Protein AF-A0A392N7E0-F1 (afdb_monomer_lite)

Structure (mmCIF, N/CA/C/O backbone):
data_AF-A0A392N7E0-F1
#
_entry.id   AF-A0A392N7E0-F1
#
loop_
_atom_site.group_PDB
_atom_site.id
_atom_site.type_symbol
_atom_site.label_atom_id
_atom_site.label_alt_id
_atom_site.label_comp_id
_atom_site.label_asym_id
_atom_site.label_entity_id
_atom_site.label_seq_id
_atom_site.pdbx_PDB_ins_code
_atom_site.Cartn_x
_atom_site.Cartn_y
_atom_site.Cartn_z
_atom_site.occupancy
_atom_site.B_iso_or_equiv
_atom_site.auth_seq_id
_atom_site.auth_comp_id
_atom_site.auth_asym_id
_atom_site.auth_atom_id
_atom_site.pdbx_PDB_model_num
ATOM 1 N N . MET A 1 1 ? 15.560 6.274 -33.842 1.00 50.53 1 MET A N 1
ATOM 2 C CA . MET A 1 1 ? 15.704 7.175 -32.676 1.00 50.53 1 MET A CA 1
ATOM 3 C C . MET A 1 1 ? 14.467 6.972 -31.803 1.00 50.53 1 MET A C 1
ATOM 5 O O . MET A 1 1 ? 13.380 7.254 -32.275 1.00 50.53 1 MET A O 1
ATOM 9 N N . GLU A 1 2 ? 14.575 6.386 -30.605 1.00 65.75 2 GLU A N 1
ATOM 10 C CA . GLU A 1 2 ? 13.400 6.025 -29.775 1.00 65.75 2 GLU A CA 1
ATOM 11 C C . GLU A 1 2 ? 13.003 7.118 -28.764 1.00 65.75 2 GLU A C 1
ATOM 13 O O . GLU A 1 2 ? 12.781 6.818 -27.597 1.00 65.75 2 GLU A O 1
ATOM 18 N N . ALA A 1 3 ? 12.956 8.385 -29.196 1.00 78.56 3 ALA A N 1
ATOM 19 C CA . ALA A 1 3 ? 12.347 9.522 -28.479 1.00 78.56 3 ALA A CA 1
ATOM 20 C C . ALA A 1 3 ? 12.481 9.522 -26.929 1.00 78.56 3 ALA A C 1
ATOM 22 O O . ALA A 1 3 ? 11.498 9.721 -26.222 1.00 78.56 3 ALA A O 1
ATOM 23 N N . GLY A 1 4 ? 13.674 9.242 -26.383 1.00 79.94 4 GLY A N 1
ATOM 24 C CA . GLY A 1 4 ? 13.937 9.241 -24.932 1.00 79.94 4 GLY A CA 1
ATOM 25 C C . GLY A 1 4 ? 13.417 8.035 -24.128 1.00 79.94 4 GLY A C 1
ATOM 26 O O . GLY A 1 4 ? 13.642 7.977 -22.925 1.00 79.94 4 GLY A O 1
ATOM 27 N N . ARG A 1 5 ? 12.778 7.043 -24.762 1.00 82.44 5 ARG A N 1
ATOM 28 C CA . ARG A 1 5 ? 12.164 5.872 -24.094 1.00 82.44 5 ARG A CA 1
ATOM 29 C C . ARG A 1 5 ? 13.159 4.788 -23.686 1.00 82.44 5 ARG A C 1
ATOM 31 O O . ARG A 1 5 ? 12.817 3.895 -22.917 1.00 82.44 5 ARG A O 1
ATOM 38 N N . ARG A 1 6 ? 14.383 4.844 -24.213 1.00 88.62 6 ARG A N 1
ATOM 39 C CA . ARG A 1 6 ? 15.478 3.951 -23.829 1.00 88.62 6 ARG A CA 1
ATOM 40 C C . ARG A 1 6 ? 16.839 4.587 -24.066 1.00 88.62 6 ARG A C 1
ATOM 42 O O . ARG A 1 6 ? 16.998 5.425 -24.955 1.00 88.62 6 ARG A O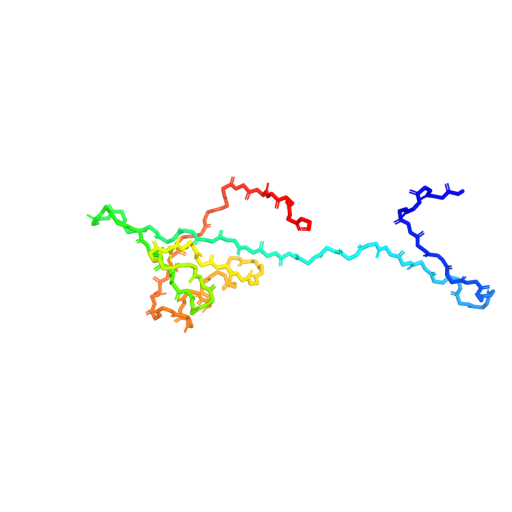 1
ATOM 49 N N . LYS A 1 7 ? 17.839 4.096 -23.341 1.00 89.56 7 LYS A N 1
ATOM 50 C CA . LYS A 1 7 ? 19.262 4.292 -23.640 1.00 89.56 7 LYS A CA 1
ATOM 51 C C . LYS A 1 7 ? 19.846 2.988 -24.186 1.00 89.56 7 LYS A C 1
ATOM 53 O O . LYS A 1 7 ? 19.424 1.902 -23.790 1.00 89.56 7 LYS A O 1
ATOM 58 N N . GLN A 1 8 ? 20.806 3.085 -25.100 1.00 90.25 8 GLN A N 1
ATOM 59 C CA . GLN A 1 8 ? 21.548 1.935 -25.620 1.00 90.25 8 GLN A CA 1
ATOM 60 C C . GLN A 1 8 ? 23.037 2.130 -25.352 1.00 90.25 8 GLN A C 1
ATOM 62 O O . GLN A 1 8 ? 23.562 3.225 -25.546 1.00 90.25 8 GLN A O 1
ATOM 67 N N . CYS A 1 9 ? 23.704 1.076 -24.883 1.00 92.00 9 CYS A N 1
ATOM 68 C CA . CYS A 1 9 ? 25.148 1.084 -24.691 1.00 92.00 9 CYS A CA 1
ATOM 69 C C . CYS A 1 9 ? 25.850 1.271 -26.044 1.00 92.00 9 CYS A C 1
ATOM 71 O O . CYS A 1 9 ? 25.557 0.542 -26.991 1.00 92.00 9 CYS A O 1
ATOM 73 N N . SER A 1 10 ? 26.774 2.230 -26.116 1.00 91.56 10 SER A N 1
ATOM 74 C CA . SER A 1 10 ? 27.548 2.554 -27.321 1.00 91.56 10 SER A CA 1
ATOM 75 C C . SER A 1 10 ? 28.668 1.557 -27.625 1.00 91.56 10 SER A C 1
ATOM 77 O O . SER A 1 10 ? 29.251 1.613 -28.702 1.00 91.56 10 SER A O 1
ATOM 79 N N . ASN A 1 11 ? 28.986 0.645 -26.701 1.00 94.81 11 ASN A N 1
ATOM 80 C CA . ASN A 1 11 ? 29.966 -0.404 -26.948 1.00 94.81 11 ASN A CA 1
ATOM 81 C C . ASN A 1 11 ? 29.371 -1.474 -27.883 1.00 94.81 11 ASN A C 1
ATOM 83 O O . ASN A 1 11 ? 28.392 -2.142 -27.530 1.00 94.81 11 ASN A O 1
ATOM 87 N N . GLU A 1 12 ? 30.005 -1.653 -29.044 1.00 89.38 12 GLU A N 1
ATOM 88 C CA . GLU A 1 12 ? 29.616 -2.598 -30.097 1.00 89.38 12 GLU A CA 1
ATOM 89 C C . GLU A 1 12 ? 29.536 -4.059 -29.629 1.00 89.38 12 GLU A C 1
ATOM 91 O O . GLU A 1 12 ? 28.716 -4.813 -30.155 1.00 89.38 12 GLU A O 1
ATOM 96 N N . SER A 1 13 ? 30.319 -4.463 -28.621 1.00 94.50 13 SER A N 1
ATOM 97 C CA . SER A 1 13 ? 30.251 -5.821 -28.064 1.00 94.50 13 SER A CA 1
ATOM 98 C C . SER A 1 13 ? 29.154 -5.999 -27.007 1.00 94.50 13 SER A C 1
ATOM 100 O O . SER A 1 13 ? 28.719 -7.121 -26.766 1.00 94.50 13 SER A O 1
ATOM 102 N N . CYS A 1 14 ? 28.672 -4.914 -26.387 1.00 92.88 14 CYS A N 1
ATOM 103 C CA . CYS A 1 14 ? 27.672 -4.963 -25.316 1.00 92.88 14 CYS A CA 1
ATOM 104 C C . CYS A 1 14 ? 26.243 -4.783 -25.843 1.00 92.88 14 CYS A C 1
ATOM 106 O O . CYS A 1 14 ? 25.362 -5.582 -25.534 1.00 92.88 14 CYS A O 1
ATOM 108 N N . LYS A 1 15 ? 25.983 -3.706 -26.605 1.00 89.56 15 LYS A N 1
ATOM 109 C CA . LYS A 1 15 ? 24.675 -3.355 -27.208 1.00 89.56 15 LYS A CA 1
ATOM 110 C C . LYS A 1 15 ? 23.449 -3.386 -26.270 1.00 89.56 15 LYS A C 1
ATOM 112 O O . LYS A 1 15 ? 22.314 -3.303 -26.751 1.00 89.56 15 LYS A O 1
ATOM 117 N N . LYS A 1 16 ? 23.646 -3.442 -24.944 1.00 92.88 16 LYS A N 1
ATOM 118 C CA . LYS A 1 16 ? 22.579 -3.523 -23.934 1.00 92.88 16 LYS A CA 1
ATOM 119 C C . LYS A 1 16 ? 21.625 -2.332 -24.028 1.00 92.88 16 LYS A C 1
ATOM 121 O O . LYS A 1 16 ? 22.049 -1.191 -24.220 1.00 92.88 16 LYS A O 1
ATOM 126 N N . ARG A 1 17 ? 20.333 -2.605 -23.850 1.00 92.31 17 ARG A N 1
ATOM 127 C CA . ARG A 1 17 ? 19.258 -1.606 -23.799 1.00 92.31 17 ARG A CA 1
ATOM 128 C C . ARG A 1 17 ? 18.835 -1.382 -22.348 1.00 92.31 17 ARG A C 1
ATOM 130 O O . ARG A 1 17 ? 18.732 -2.340 -21.587 1.00 92.31 17 ARG A O 1
ATOM 137 N N . ILE A 1 18 ? 18.613 -0.125 -21.979 1.00 92.06 18 ILE A N 1
ATOM 138 C CA . ILE A 1 18 ? 18.200 0.305 -20.639 1.00 92.06 18 ILE A CA 1
ATOM 139 C C . ILE A 1 18 ? 16.914 1.117 -20.781 1.00 92.06 18 ILE A C 1
ATOM 141 O O . ILE A 1 18 ? 16.883 2.082 -21.547 1.00 92.06 18 ILE A O 1
ATOM 145 N N . TYR A 1 19 ? 15.881 0.733 -20.038 1.00 92.44 19 TYR A N 1
ATOM 146 C CA . TYR A 1 19 ? 14.586 1.415 -19.992 1.00 92.44 19 TYR A CA 1
ATOM 147 C C . TYR A 1 19 ? 14.441 2.202 -18.680 1.00 92.44 19 TYR A C 1
ATOM 149 O O . TYR A 1 19 ? 15.128 1.868 -17.709 1.00 92.44 19 TYR A O 1
ATOM 157 N N . PRO A 1 20 ? 13.588 3.244 -18.634 1.00 91.31 20 PRO A N 1
ATOM 158 C CA . PRO A 1 20 ? 13.223 3.906 -17.386 1.00 91.31 20 PRO A CA 1
ATOM 159 C C . PRO A 1 20 ? 12.730 2.893 -16.351 1.00 91.31 20 PRO A C 1
ATOM 161 O O . PRO A 1 20 ? 11.964 1.986 -16.680 1.00 91.31 20 PRO A O 1
ATOM 164 N N . ARG A 1 21 ? 13.198 3.040 -15.111 1.00 91.81 21 ARG A N 1
ATOM 165 C CA . ARG A 1 21 ? 12.753 2.225 -13.982 1.00 91.81 21 ARG A CA 1
ATOM 166 C C . ARG A 1 21 ? 11.407 2.756 -13.485 1.00 91.81 21 ARG A C 1
ATOM 168 O O . ARG A 1 21 ? 11.217 3.966 -13.424 1.00 91.81 21 ARG A O 1
ATOM 175 N N . VAL A 1 22 ? 10.512 1.839 -13.136 1.00 88.75 22 VAL A N 1
ATOM 176 C CA . VAL A 1 22 ? 9.276 2.112 -12.400 1.00 88.75 22 VAL A CA 1
ATOM 177 C C . VAL A 1 22 ? 9.324 1.221 -11.170 1.00 88.75 22 VAL A C 1
ATOM 179 O O . VAL A 1 22 ? 9.419 0.003 -11.315 1.00 88.75 22 VAL A O 1
ATOM 182 N N . ASP A 1 23 ? 9.310 1.832 -9.992 1.00 89.56 23 ASP A N 1
ATOM 183 C CA . ASP A 1 23 ? 9.315 1.118 -8.719 1.00 89.56 23 ASP A CA 1
ATOM 184 C C . ASP A 1 23 ? 7.864 1.034 -8.214 1.00 89.56 23 ASP A C 1
ATOM 186 O O . ASP A 1 23 ? 7.251 2.075 -7.964 1.00 89.56 23 ASP A O 1
ATOM 190 N N . PRO A 1 24 ? 7.261 -0.167 -8.144 1.00 87.69 24 PRO A N 1
ATOM 191 C CA . PRO A 1 24 ? 5.883 -0.315 -7.703 1.00 87.69 24 PRO A CA 1
ATOM 192 C C . PRO A 1 24 ? 5.782 -0.101 -6.189 1.00 87.69 24 PRO A C 1
ATOM 194 O O . PRO A 1 24 ? 6.551 -0.661 -5.413 1.00 87.69 24 PRO A O 1
ATOM 197 N N . VAL A 1 25 ? 4.797 0.696 -5.785 1.00 89.25 25 VAL A N 1
ATOM 198 C CA . VAL A 1 25 ? 4.478 1.006 -4.387 1.00 89.25 25 VAL A CA 1
ATOM 199 C C . VAL A 1 25 ? 2.971 0.867 -4.223 1.00 89.25 25 VAL A C 1
ATOM 201 O O . VAL A 1 25 ? 2.210 1.239 -5.121 1.00 89.25 25 VAL A O 1
ATOM 204 N N . VAL A 1 26 ? 2.536 0.332 -3.089 1.00 90.38 26 VAL A N 1
ATOM 205 C CA . VAL A 1 26 ? 1.124 0.303 -2.698 1.00 90.38 26 VAL A CA 1
ATOM 206 C C . VAL A 1 26 ? 0.866 1.350 -1.628 1.00 90.38 26 VAL A C 1
ATOM 208 O O . VAL A 1 26 ? 1.712 1.627 -0.782 1.00 90.38 26 VAL A O 1
ATOM 211 N N . ILE A 1 27 ? -0.327 1.929 -1.676 1.00 92.38 27 ILE A N 1
ATOM 212 C CA . ILE A 1 27 ? -0.908 2.716 -0.594 1.00 92.38 27 ILE A CA 1
ATOM 213 C C . ILE A 1 27 ? -2.186 1.999 -0.167 1.00 92.38 27 ILE A C 1
ATOM 215 O O . ILE A 1 27 ? -3.015 1.661 -1.013 1.00 92.38 27 ILE A O 1
ATOM 219 N N . MET A 1 28 ? -2.332 1.727 1.127 1.00 93.31 28 MET A N 1
ATOM 220 C CA . MET A 1 28 ? -3.412 0.893 1.656 1.00 93.31 28 MET A CA 1
ATOM 221 C C .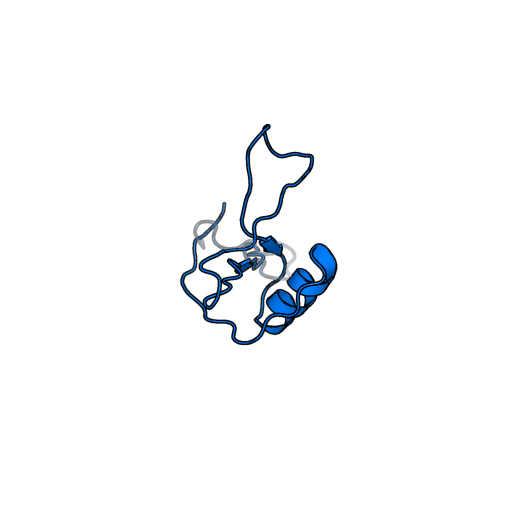 MET A 1 28 ? -4.187 1.596 2.767 1.00 93.31 28 MET A C 1
ATOM 223 O O . MET A 1 28 ? -3.614 2.149 3.706 1.00 93.31 28 MET A O 1
ATOM 227 N N . LEU A 1 29 ? -5.514 1.544 2.655 1.00 95.25 29 LEU A N 1
ATOM 228 C CA . LEU A 1 29 ? -6.448 1.985 3.684 1.00 95.25 29 LEU A CA 1
ATOM 229 C C . LEU A 1 29 ? -7.010 0.749 4.386 1.00 95.25 29 LEU A C 1
ATOM 231 O O . LEU A 1 29 ? -7.738 -0.029 3.775 1.00 95.25 29 LEU A O 1
ATOM 235 N N . VAL A 1 30 ? -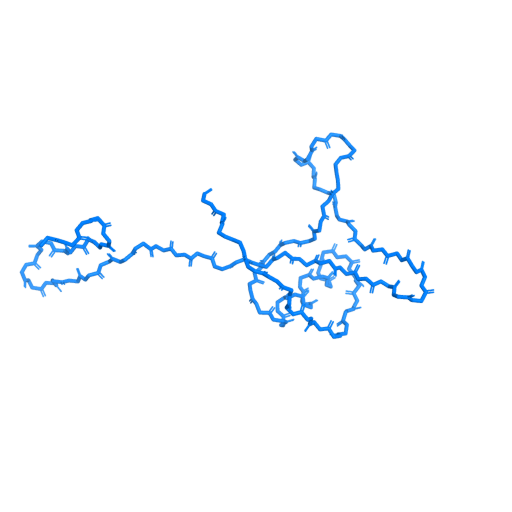6.674 0.575 5.662 1.00 95.06 30 VAL A N 1
ATOM 236 C CA . VAL A 1 30 ? -7.227 -0.509 6.482 1.00 95.06 30 VAL A CA 1
ATOM 237 C C . VAL A 1 30 ? -8.533 -0.029 7.099 1.00 95.06 30 VAL A C 1
ATOM 239 O O . VAL A 1 30 ? -8.547 1.001 7.777 1.00 95.06 30 VAL A O 1
ATOM 242 N N . ILE A 1 31 ? -9.615 -0.767 6.852 1.00 96.12 31 ILE A N 1
ATOM 243 C CA . ILE A 1 31 ? -10.975 -0.417 7.267 1.00 96.12 31 ILE A CA 1
ATOM 244 C C . ILE A 1 31 ? -11.482 -1.475 8.247 1.00 96.12 31 ILE A C 1
ATOM 246 O O . ILE A 1 31 ? -11.437 -2.670 7.968 1.00 96.12 31 ILE A O 1
ATOM 250 N N . ASP A 1 32 ? -11.988 -1.017 9.385 1.00 95.94 32 ASP A N 1
ATOM 251 C CA . ASP A 1 32 ? -12.735 -1.817 10.349 1.00 95.94 32 ASP A CA 1
ATOM 252 C C . ASP A 1 32 ? -14.222 -1.500 10.159 1.00 95.94 32 ASP A C 1
ATOM 254 O O . ASP A 1 32 ? -14.723 -0.467 10.613 1.00 95.94 32 ASP A O 1
ATOM 258 N N . HIS A 1 33 ? -14.906 -2.377 9.422 1.00 93.62 33 HIS A N 1
ATOM 259 C CA . HIS A 1 33 ? -16.308 -2.200 9.046 1.00 93.62 33 HIS A CA 1
ATOM 260 C C . HIS A 1 33 ? -17.270 -2.278 10.235 1.00 93.62 33 HIS A C 1
ATOM 262 O O . HIS A 1 33 ? -18.321 -1.646 10.199 1.00 93.62 33 HIS A O 1
ATOM 268 N N . GLU A 1 34 ? -16.933 -3.039 11.279 1.00 95.44 34 GLU A N 1
ATOM 269 C CA . GLU A 1 34 ? -17.807 -3.213 12.444 1.00 95.44 34 GLU A CA 1
ATOM 270 C C . GLU A 1 34 ? -17.856 -1.946 13.299 1.00 95.44 34 GLU A C 1
ATOM 272 O O . GLU A 1 34 ? -18.899 -1.605 13.855 1.00 95.44 34 GLU A O 1
ATOM 277 N N . ASN A 1 35 ? -16.729 -1.236 13.383 1.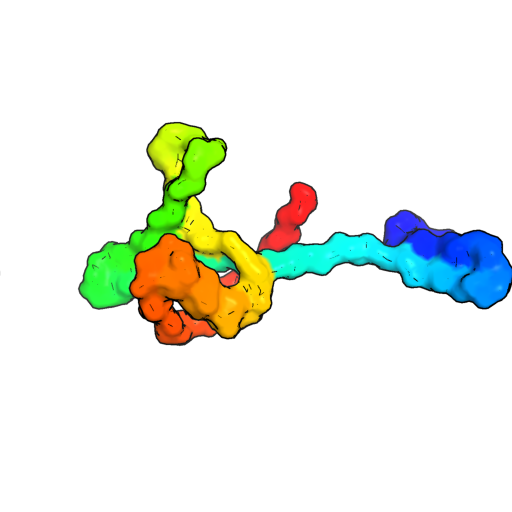00 96.88 35 ASN A N 1
ATOM 278 C CA . ASN A 1 35 ? -16.570 -0.056 14.230 1.00 96.88 35 ASN A CA 1
ATOM 279 C C . ASN A 1 35 ? -16.559 1.270 13.448 1.00 96.88 35 ASN A C 1
ATOM 281 O O . ASN A 1 35 ? -16.266 2.306 14.044 1.00 96.88 35 ASN A O 1
ATOM 285 N N . ASP A 1 36 ? -16.838 1.234 12.139 1.00 95.88 36 ASP A N 1
ATOM 286 C CA . ASP A 1 36 ? -16.849 2.387 11.222 1.00 95.88 36 ASP A CA 1
ATOM 287 C C . ASP A 1 36 ? -15.611 3.289 11.369 1.00 95.88 36 ASP A C 1
ATOM 289 O O . ASP A 1 36 ? -15.683 4.499 11.600 1.00 95.88 36 ASP A O 1
ATOM 293 N N . ARG A 1 37 ? -14.426 2.674 11.305 1.00 95.88 37 ARG A N 1
ATOM 294 C CA . ARG A 1 37 ? -13.152 3.380 11.488 1.00 95.88 37 ARG A CA 1
ATOM 295 C C . ARG A 1 37 ? -12.088 2.889 10.521 1.00 95.88 37 ARG A C 1
ATOM 297 O O . ARG A 1 37 ? -12.152 1.777 10.006 1.00 95.88 37 ARG A O 1
ATOM 304 N N . ALA A 1 38 ? -11.075 3.723 10.314 1.00 96.38 38 ALA A N 1
ATOM 305 C CA . ALA A 1 38 ? -9.934 3.394 9.476 1.00 96.38 38 ALA A CA 1
ATOM 306 C C . ALA A 1 38 ? -8.611 3.683 10.185 1.00 96.38 38 ALA A C 1
ATOM 308 O O . ALA A 1 38 ? -8.511 4.585 11.022 1.00 96.38 38 ALA A O 1
ATOM 309 N N . LEU A 1 39 ? -7.589 2.914 9.824 1.00 95.44 39 LEU A N 1
ATOM 310 C CA . LEU A 1 39 ? -6.234 3.091 10.322 1.00 95.44 39 LEU A CA 1
ATOM 311 C C . LEU A 1 39 ? -5.509 4.157 9.507 1.00 95.44 39 LEU A C 1
ATOM 313 O O . LEU A 1 39 ? -5.446 4.081 8.280 1.00 95.44 39 LEU A O 1
ATOM 317 N N . LEU A 1 40 ? -4.904 5.112 10.206 1.00 95.12 40 LEU A N 1
ATOM 318 C CA . LEU A 1 40 ? -4.012 6.101 9.618 1.00 95.12 40 LEU A CA 1
ATOM 319 C C . LEU A 1 40 ? -2.704 6.129 10.402 1.00 95.12 40 LEU A C 1
ATOM 321 O O . LEU A 1 40 ? -2.700 6.028 11.630 1.00 95.12 40 LEU A O 1
ATOM 325 N N . SER A 1 41 ? -1.595 6.322 9.698 1.00 90.88 41 SER A N 1
ATOM 326 C CA . SER A 1 41 ? -0.274 6.470 10.290 1.00 90.88 41 SER A CA 1
ATOM 327 C C . SER A 1 41 ? 0.191 7.922 10.266 1.00 90.88 41 SER A C 1
ATOM 329 O O . SER A 1 41 ? -0.250 8.759 9.467 1.00 90.88 41 SER A O 1
ATOM 331 N N . LYS A 1 42 ? 1.106 8.232 11.184 1.00 90.88 42 LYS A N 1
ATOM 332 C CA . LYS A 1 42 ? 1.772 9.528 11.272 1.00 90.88 42 LYS A CA 1
ATOM 333 C C . LYS A 1 42 ? 3.271 9.314 11.286 1.00 90.88 42 LYS A C 1
ATOM 335 O O . LYS A 1 42 ? 3.811 8.716 12.211 1.00 90.88 42 LYS A O 1
ATOM 340 N N . GLN A 1 43 ? 3.947 9.872 10.291 1.00 85.56 43 GLN A N 1
ATOM 341 C CA . GLN A 1 43 ? 5.402 9.870 10.233 1.00 85.56 43 GLN A CA 1
ATOM 342 C C . GLN A 1 43 ? 5.960 11.167 10.823 1.00 85.56 43 GLN A C 1
ATOM 344 O O . GLN A 1 43 ? 5.362 12.233 10.690 1.00 85.56 43 GLN A O 1
ATOM 349 N N . SER A 1 44 ? 7.133 11.098 11.454 1.00 85.75 44 SER A N 1
ATOM 350 C CA . SER A 1 44 ? 7.787 12.254 12.093 1.00 85.75 44 SER A CA 1
ATOM 351 C C . SER A 1 44 ? 8.061 13.414 11.130 1.00 85.75 44 SER A C 1
ATOM 353 O O . SER A 1 44 ? 8.047 14.570 11.539 1.00 85.75 44 SER A O 1
ATOM 355 N N . ARG A 1 45 ? 8.269 13.105 9.844 1.00 89.69 45 ARG A N 1
ATOM 356 C CA . ARG A 1 45 ? 8.490 14.081 8.765 1.00 89.69 45 ARG A CA 1
ATOM 357 C C . ARG A 1 45 ? 7.228 14.826 8.318 1.00 89.69 45 ARG A C 1
ATOM 359 O O . ARG A 1 45 ? 7.333 15.780 7.553 1.00 89.69 45 ARG A O 1
ATOM 366 N N . PHE A 1 46 ? 6.042 14.371 8.715 1.00 88.62 46 PHE A N 1
ATOM 367 C CA . PHE A 1 46 ? 4.784 14.979 8.290 1.00 88.62 46 PHE A CA 1
ATOM 368 C C . PHE A 1 46 ? 4.528 16.299 9.011 1.00 88.62 46 PHE A C 1
ATOM 370 O O . PHE A 1 46 ? 4.886 16.474 10.177 1.00 88.62 46 PHE A O 1
ATOM 377 N N . VAL A 1 47 ? 3.863 17.229 8.318 1.00 90.12 47 VAL A N 1
ATOM 378 C CA . VAL A 1 47 ? 3.417 18.480 8.939 1.00 90.12 47 VAL A CA 1
ATOM 379 C C . VAL A 1 47 ? 2.495 18.180 10.133 1.00 90.12 47 VAL A C 1
ATOM 381 O O . VAL A 1 47 ? 1.777 17.171 10.127 1.00 90.12 47 VAL A O 1
ATOM 384 N N . PRO A 1 48 ? 2.490 19.023 11.184 1.00 91.12 48 PRO A N 1
ATOM 385 C CA . PRO A 1 48 ? 1.648 18.789 12.350 1.00 91.12 48 PRO A CA 1
ATOM 386 C C . PRO A 1 48 ? 0.181 18.576 11.966 1.00 91.12 48 PRO A C 1
ATOM 388 O O . PRO A 1 48 ? -0.373 19.335 11.176 1.00 91.12 48 PRO A O 1
ATOM 391 N N . ARG A 1 49 ? -0.448 17.567 12.583 1.00 88.12 49 ARG A N 1
ATOM 392 C CA . ARG A 1 49 ? -1.840 17.136 12.338 1.00 88.12 49 ARG A CA 1
ATOM 393 C C . ARG A 1 49 ? -2.107 16.495 10.967 1.00 88.12 49 ARG A C 1
ATOM 395 O O . ARG A 1 49 ? -3.268 16.280 10.643 1.00 88.12 49 ARG A O 1
ATOM 402 N N . MET A 1 50 ? -1.076 16.126 10.207 1.00 93.62 50 MET A N 1
ATOM 403 C CA . MET A 1 50 ? -1.239 15.287 9.019 1.00 93.62 50 MET A CA 1
ATOM 404 C C . MET A 1 50 ? -1.130 13.799 9.366 1.00 93.62 50 MET A C 1
ATOM 406 O O . MET A 1 50 ? -0.211 13.378 10.072 1.00 93.62 50 MET A O 1
ATOM 410 N N . TRP A 1 51 ? -2.074 13.033 8.832 1.00 92.75 51 TRP A N 1
ATOM 411 C CA . TRP A 1 51 ? -2.161 11.580 8.907 1.00 92.75 51 TRP A CA 1
ATOM 412 C C . TRP A 1 51 ? -2.375 11.050 7.493 1.00 92.75 51 TRP A C 1
ATOM 414 O O . TRP A 1 51 ? -2.972 11.739 6.665 1.00 92.75 51 TRP A O 1
ATOM 424 N N . SER A 1 52 ? -1.871 9.858 7.210 1.00 92.88 52 SER A N 1
ATOM 425 C CA . SER A 1 52 ? -1.961 9.241 5.888 1.00 92.88 52 SER A CA 1
ATOM 426 C C . SER A 1 52 ? -2.270 7.758 6.016 1.00 92.88 52 SER A C 1
ATOM 428 O O . SER A 1 52 ? -2.034 7.153 7.059 1.00 92.88 52 SER A O 1
ATOM 430 N N . CYS A 1 53 ? -2.753 7.167 4.930 1.00 93.12 53 CYS A N 1
ATOM 431 C CA . CYS A 1 53 ? -2.689 5.728 4.724 1.00 93.12 53 CYS A CA 1
ATOM 432 C C . CYS A 1 53 ? -1.242 5.220 4.838 1.00 93.12 53 CYS A C 1
ATOM 434 O O . CYS A 1 53 ? -0.291 5.978 4.600 1.00 93.12 53 CYS A O 1
ATOM 436 N N . LEU A 1 54 ? -1.100 3.932 5.150 1.00 90.88 54 LEU A N 1
ATOM 437 C CA . LEU A 1 54 ? 0.180 3.230 5.091 1.00 90.88 54 LEU A CA 1
ATOM 438 C C . LEU A 1 54 ? 0.602 3.075 3.625 1.00 90.88 54 LEU A C 1
ATOM 440 O O . LEU A 1 54 ? -0.251 2.917 2.747 1.00 90.88 54 LEU A O 1
ATOM 444 N N . ALA A 1 55 ? 1.904 3.134 3.361 1.00 88.19 55 ALA A N 1
ATOM 445 C CA . ALA A 1 55 ? 2.447 2.946 2.024 1.00 88.19 55 ALA A CA 1
ATOM 446 C C . ALA A 1 55 ? 3.777 2.199 2.081 1.00 88.19 55 ALA A C 1
ATOM 448 O O . ALA A 1 55 ? 4.631 2.551 2.896 1.00 88.19 55 ALA A O 1
ATOM 449 N N . GLY A 1 56 ? 3.966 1.254 1.166 1.00 82.31 56 GLY A N 1
ATOM 450 C CA . GLY A 1 56 ? 5.203 0.493 1.045 1.00 82.31 56 GLY A CA 1
ATOM 451 C C . GLY A 1 56 ? 5.206 -0.456 -0.152 1.00 82.31 56 GLY A C 1
ATOM 452 O O . GLY A 1 56 ? 4.685 -0.119 -1.220 1.00 82.31 56 GLY A O 1
ATOM 453 N N . GLU A 1 57 ? 5.895 -1.582 -0.036 1.00 77.06 57 GLU A N 1
ATOM 454 C CA . GLU A 1 57 ? 6.235 -2.470 -1.145 1.00 77.06 57 GLU A CA 1
ATOM 455 C C . GLU A 1 57 ? 5.018 -3.214 -1.715 1.00 77.06 57 GLU A C 1
ATOM 457 O O . GLU A 1 57 ? 4.032 -3.492 -1.040 1.00 77.06 57 GLU A O 1
ATOM 462 N N . SER A 1 58 ? 5.067 -3.533 -3.010 1.00 73.25 58 SER A N 1
ATOM 463 C CA . SER A 1 58 ? 3.905 -4.041 -3.748 1.00 73.25 58 SER A CA 1
ATOM 464 C C . SER A 1 58 ? 3.588 -5.527 -3.532 1.00 73.25 58 SER A C 1
ATOM 466 O O . SER A 1 58 ? 4.507 -6.316 -3.326 1.00 73.25 58 SER A O 1
ATOM 468 N N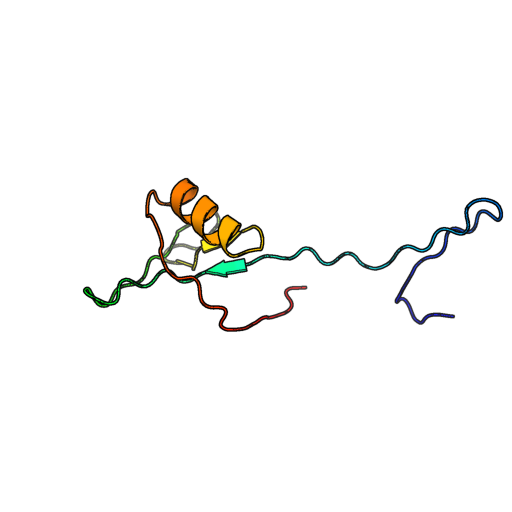 . LEU A 1 59 ? 2.315 -5.890 -3.769 1.00 78.75 59 LEU A N 1
ATOM 469 C CA . LEU A 1 59 ? 1.618 -7.190 -3.617 1.00 78.75 59 LEU A CA 1
ATOM 470 C C . LEU A 1 59 ? 0.776 -7.285 -2.342 1.00 78.75 59 LEU A C 1
ATOM 472 O O . LEU A 1 59 ? 1.074 -6.688 -1.314 1.00 78.75 59 LEU A O 1
ATOM 476 N N . GLU A 1 60 ? -0.290 -8.076 -2.407 1.00 83.50 60 GLU A N 1
ATOM 477 C CA . GLU A 1 60 ? -1.234 -8.294 -1.311 1.00 83.50 60 GLU A CA 1
ATOM 478 C C . GLU A 1 60 ? -0.558 -8.925 -0.090 1.00 83.50 60 GLU A C 1
ATOM 480 O O . GLU A 1 60 ? -0.975 -8.695 1.041 1.00 83.50 60 GLU A O 1
ATOM 485 N N . GLU A 1 61 ? 0.484 -9.728 -0.297 1.00 83.81 61 GLU A N 1
ATOM 486 C CA . GLU A 1 61 ? 1.303 -10.273 0.788 1.00 83.81 61 GLU A CA 1
ATOM 487 C C . GLU A 1 61 ? 2.115 -9.175 1.488 1.00 83.81 61 GLU A C 1
ATOM 489 O O . GLU A 1 61 ? 2.163 -9.136 2.718 1.00 83.81 61 GLU A O 1
ATOM 494 N N . ALA A 1 62 ? 2.675 -8.234 0.722 1.00 85.69 62 ALA A N 1
ATOM 495 C CA . ALA A 1 62 ? 3.415 -7.102 1.267 1.00 85.69 62 ALA A CA 1
ATOM 496 C C . ALA A 1 62 ? 2.499 -6.165 2.066 1.00 85.69 62 ALA A C 1
ATOM 498 O O . ALA A 1 62 ? 2.845 -5.816 3.188 1.00 85.69 62 ALA A O 1
ATOM 499 N N . VAL A 1 63 ? 1.284 -5.879 1.575 1.00 89.69 63 VAL A N 1
ATOM 500 C CA . VAL A 1 63 ? 0.271 -5.104 2.322 1.00 89.69 63 VAL A CA 1
ATOM 501 C C . VAL A 1 63 ? 0.031 -5.695 3.714 1.00 89.69 63 VAL A C 1
ATOM 503 O O . VAL A 1 63 ? 0.008 -4.964 4.707 1.00 89.69 63 VAL A O 1
ATOM 506 N N . ARG A 1 64 ? -0.134 -7.023 3.805 1.00 92.00 64 ARG A N 1
ATOM 507 C CA . ARG A 1 64 ? -0.369 -7.710 5.085 1.00 92.00 64 ARG A CA 1
ATOM 508 C C . ARG A 1 64 ? 0.854 -7.651 5.992 1.00 92.00 64 ARG A C 1
ATOM 510 O O . ARG A 1 64 ? 0.722 -7.286 7.158 1.00 92.00 64 ARG A O 1
ATOM 517 N N . ARG A 1 65 ? 2.028 -7.989 5.450 1.00 91.00 65 ARG A N 1
ATOM 518 C CA . ARG A 1 65 ? 3.299 -7.979 6.181 1.00 91.00 65 ARG A CA 1
ATOM 519 C C . ARG A 1 65 ? 3.605 -6.590 6.744 1.00 91.00 65 ARG A C 1
ATOM 521 O O . ARG A 1 65 ? 3.867 -6.463 7.933 1.00 91.00 65 ARG A O 1
ATOM 528 N N . GLU A 1 66 ? 3.526 -5.554 5.919 1.00 89.88 66 GLU A N 1
ATOM 529 C CA . GLU A 1 66 ? 3.867 -4.186 6.317 1.00 89.88 66 GLU A CA 1
ATOM 530 C C . GLU A 1 66 ? 2.874 -3.600 7.313 1.00 89.88 66 GLU A C 1
ATOM 532 O O . GLU A 1 66 ? 3.279 -2.960 8.280 1.00 89.88 66 GLU A O 1
ATOM 537 N N . THR A 1 67 ? 1.575 -3.858 7.131 1.00 92.12 67 THR A N 1
ATOM 538 C CA . THR A 1 67 ? 0.569 -3.415 8.106 1.00 92.12 67 THR A CA 1
ATOM 539 C C . THR A 1 67 ? 0.846 -4.025 9.480 1.00 92.12 67 THR A C 1
ATOM 541 O O . THR A 1 67 ? 0.805 -3.313 10.488 1.00 92.12 67 THR A O 1
ATOM 544 N N . LEU A 1 68 ? 1.191 -5.315 9.524 1.00 92.75 68 LEU A N 1
ATOM 545 C CA . LEU A 1 68 ? 1.557 -5.992 10.763 1.00 92.75 68 LEU A CA 1
ATOM 546 C C . LEU A 1 68 ? 2.841 -5.408 11.372 1.00 92.75 68 LEU A C 1
ATOM 548 O O . LEU A 1 68 ? 2.860 -5.112 12.564 1.00 92.75 68 LEU A O 1
ATOM 552 N N . GLU A 1 69 ? 3.891 -5.206 10.574 1.00 90.62 69 GLU A N 1
ATOM 553 C CA . GLU A 1 69 ? 5.177 -4.665 11.037 1.00 90.62 69 GLU A CA 1
ATOM 554 C C . GLU A 1 69 ? 5.062 -3.234 11.586 1.00 90.62 69 GLU A C 1
ATOM 556 O O . GLU A 1 69 ? 5.653 -2.923 12.622 1.00 90.62 69 GLU A O 1
ATOM 561 N N . GLU A 1 70 ? 4.297 -2.359 10.927 1.00 89.19 70 GLU A N 1
ATOM 562 C CA . GLU A 1 70 ? 4.206 -0.945 11.313 1.00 89.19 70 GLU A CA 1
ATOM 563 C C . GLU A 1 70 ? 3.174 -0.673 12.412 1.00 89.19 70 GLU A C 1
ATOM 565 O O . GLU A 1 70 ? 3.314 0.295 13.164 1.00 89.19 70 GLU A O 1
ATOM 570 N N . THR A 1 71 ? 2.116 -1.485 12.496 1.00 91.06 71 THR A N 1
ATOM 571 C CA . THR A 1 71 ? 0.951 -1.171 13.344 1.00 91.06 71 THR A CA 1
ATOM 572 C C . THR A 1 71 ? 0.547 -2.284 14.303 1.00 91.06 71 THR A C 1
ATOM 574 O O . THR A 1 71 ? -0.213 -2.029 15.236 1.00 91.06 71 THR A O 1
ATOM 577 N N . GLY A 1 72 ? 1.057 -3.504 14.111 1.00 93.12 72 GLY A N 1
ATOM 578 C CA . GLY A 1 72 ? 0.673 -4.679 14.894 1.00 93.12 72 GLY A CA 1
ATOM 579 C C . GLY A 1 72 ? -0.722 -5.221 14.568 1.00 93.12 72 GLY A C 1
ATOM 580 O O . GLY A 1 72 ? -1.220 -6.068 15.306 1.00 93.12 72 GLY A O 1
ATOM 581 N N . ILE A 1 73 ? -1.367 -4.733 13.503 1.00 92.69 73 ILE A N 1
ATOM 582 C CA . ILE A 1 73 ? -2.722 -5.132 13.109 1.00 92.69 73 ILE A CA 1
ATOM 583 C C . ILE A 1 73 ? -2.652 -6.178 11.997 1.00 92.69 73 ILE A C 1
ATOM 585 O O . ILE A 1 73 ? -2.042 -5.959 10.951 1.00 92.69 73 ILE A O 1
ATOM 589 N N . GLU A 1 74 ? -3.329 -7.303 12.211 1.00 94.19 74 GLU A N 1
ATOM 590 C CA . GLU A 1 74 ? -3.556 -8.307 11.176 1.00 94.19 74 GLU A CA 1
ATOM 591 C C . GLU A 1 74 ? -4.713 -7.879 10.267 1.00 94.19 74 GLU A C 1
ATOM 593 O O . GLU A 1 74 ? -5.767 -7.444 10.731 1.00 94.19 74 GLU A O 1
ATOM 598 N N . VAL A 1 75 ? -4.519 -8.013 8.955 1.00 93.38 75 VAL A N 1
ATOM 599 C CA . VAL A 1 75 ? -5.509 -7.641 7.938 1.00 93.38 75 VAL A CA 1
ATOM 600 C C . VAL A 1 75 ? -5.886 -8.841 7.074 1.00 93.38 75 VAL A C 1
ATOM 602 O O . VAL A 1 75 ? -5.037 -9.641 6.676 1.00 93.38 75 VAL A O 1
ATOM 605 N N . GLY A 1 76 ? -7.184 -8.966 6.794 1.00 92.44 76 GLY A N 1
ATOM 606 C CA . GLY A 1 76 ? -7.765 -10.088 6.061 1.00 92.44 76 GLY A CA 1
ATOM 607 C C . GLY A 1 76 ? -7.753 -9.890 4.546 1.00 92.44 76 GLY A C 1
ATOM 608 O O . GLY A 1 76 ? -6.725 -10.044 3.880 1.00 92.44 76 GLY A O 1
ATOM 609 N N . GLU A 1 77 ? -8.929 -9.619 3.982 1.00 93.75 77 GLU A N 1
ATOM 610 C CA . GLU A 1 77 ? -9.110 -9.393 2.548 1.00 93.75 77 GLU A CA 1
ATOM 611 C C . GLU A 1 77 ? -8.371 -8.125 2.086 1.00 93.75 77 GLU A C 1
ATOM 613 O O . GLU A 1 77 ? -8.400 -7.094 2.754 1.00 93.75 77 GLU A O 1
ATOM 618 N N . VAL A 1 78 ? -7.701 -8.209 0.933 1.00 93.38 78 VAL A N 1
ATOM 619 C CA . VAL A 1 78 ? -7.041 -7.069 0.283 1.00 93.38 78 VAL A CA 1
ATOM 620 C C . VAL A 1 78 ? -7.678 -6.901 -1.086 1.00 93.38 78 VAL A C 1
ATOM 622 O O . VAL A 1 78 ? -7.612 -7.809 -1.913 1.00 93.38 78 VAL A O 1
ATOM 625 N N . VAL A 1 79 ? -8.293 -5.742 -1.316 1.00 93.44 79 VAL A N 1
ATOM 626 C CA . VAL A 1 79 ? -8.977 -5.419 -2.570 1.00 93.44 79 VAL A CA 1
ATOM 627 C C . VAL A 1 79 ? -8.274 -4.244 -3.231 1.00 93.44 79 VAL A C 1
ATOM 629 O O . VAL A 1 79 ? -8.113 -3.177 -2.638 1.00 93.44 79 VAL A O 1
ATOM 632 N N . TYR A 1 80 ? -7.862 -4.430 -4.483 1.00 92.88 80 TYR A N 1
ATOM 633 C CA . TYR A 1 80 ? -7.315 -3.346 -5.287 1.00 92.88 80 TYR A CA 1
ATOM 634 C C . TYR A 1 80 ? -8.414 -2.344 -5.665 1.00 92.88 80 TYR A C 1
ATOM 636 O O . TYR A 1 80 ? -9.440 -2.720 -6.229 1.00 92.88 80 TYR A O 1
ATOM 644 N N . HIS A 1 81 ? -8.164 -1.061 -5.399 1.00 94.25 81 HIS A N 1
ATOM 645 C CA . HIS A 1 81 ? -9.0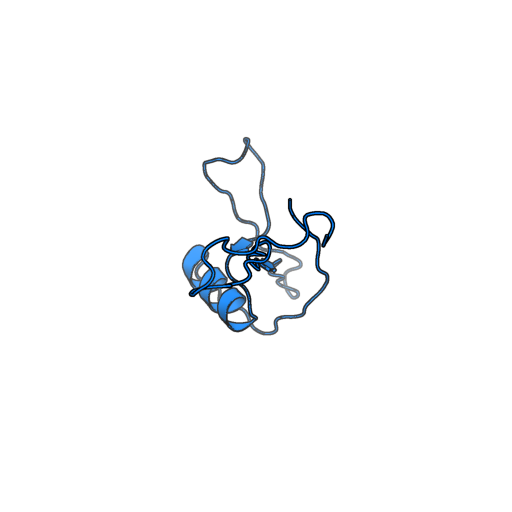61 0.029 -5.785 1.00 94.25 81 HIS A CA 1
ATOM 646 C C . HIS A 1 81 ? -8.628 0.701 -7.099 1.00 94.25 81 HIS A C 1
ATOM 648 O O . HIS A 1 81 ? -9.393 0.762 -8.060 1.00 94.25 81 HIS A O 1
ATOM 654 N N . SER A 1 82 ? -7.403 1.236 -7.152 1.00 94.06 82 SER A N 1
ATOM 655 C CA . SER A 1 82 ? -6.916 2.044 -8.278 1.00 94.06 82 SER A CA 1
ATOM 656 C C . SER A 1 82 ? -5.394 2.201 -8.269 1.00 94.06 82 SER A C 1
ATOM 658 O O . SER A 1 82 ? -4.754 2.017 -7.237 1.00 94.06 82 SER A O 1
ATOM 660 N N . SER A 1 83 ? -4.827 2.639 -9.396 1.00 92.88 83 SER A N 1
ATOM 661 C CA . SER A 1 83 ? -3.404 2.957 -9.552 1.00 92.88 83 SER A CA 1
ATOM 662 C C . SER A 1 83 ? -3.229 4.401 -10.003 1.00 92.88 83 SER A C 1
ATOM 664 O O . SER A 1 83 ? -3.964 4.864 -10.878 1.00 92.88 83 SER A O 1
ATOM 666 N N . GLN A 1 84 ? -2.208 5.077 -9.487 1.00 93.19 84 GLN A N 1
ATOM 667 C CA . GLN A 1 84 ? -1.843 6.428 -9.897 1.00 93.19 84 GLN A CA 1
ATOM 668 C C . GLN A 1 84 ? -0.319 6.524 -10.059 1.00 93.19 84 GLN A C 1
ATOM 670 O O . GLN A 1 84 ? 0.404 6.062 -9.177 1.00 93.19 84 GLN A O 1
ATOM 675 N N . PRO A 1 85 ? 0.196 7.109 -11.158 1.00 90.25 85 PRO A N 1
ATOM 676 C CA . PRO A 1 85 ? 1.622 7.377 -11.280 1.00 90.25 85 PRO A CA 1
ATOM 677 C C . PRO A 1 85 ? 2.044 8.473 -10.295 1.00 90.25 85 PRO A C 1
ATOM 679 O O . PRO A 1 85 ? 1.384 9.509 -10.192 1.00 90.25 85 PRO A O 1
ATOM 682 N N . TRP A 1 86 ? 3.170 8.255 -9.621 1.00 86.25 86 TRP A N 1
ATOM 683 C CA . TRP A 1 86 ? 3.804 9.238 -8.747 1.00 86.25 86 TRP A CA 1
ATOM 684 C C . TRP A 1 86 ? 5.200 9.589 -9.300 1.00 86.25 86 TRP A C 1
ATOM 686 O O . TRP A 1 86 ? 6.102 8.759 -9.175 1.00 86.25 86 TRP A O 1
ATOM 696 N N . PRO A 1 87 ? 5.365 10.733 -9.998 1.00 79.25 87 PRO A N 1
ATOM 697 C CA . PRO A 1 87 ? 6.634 11.138 -10.608 1.00 79.25 87 PRO A CA 1
ATOM 698 C C . PRO A 1 87 ? 7.617 11.798 -9.631 1.00 79.25 87 PRO A C 1
ATOM 700 O O . PRO A 1 87 ? 7.165 12.458 -8.667 1.00 79.25 87 PRO A O 1
#

Sequence (87 aa):
MEAGRRKQCSNESCKKRIYPRVDPVVIMLVIDHENDRALLSKQSRFVPRMWSCLAGESLEEAVRRETLEETGIEVGEVVYHSSQPWP

Organism: NCBI:txid97028

Radius of gyration: 19.35 Å; chains: 1; bounding box: 48×29×48 Å

Foldseek 3Di:
DPPPQWDFDPDPVPRDIGGDDDADKDFDWAADPVVGDIDWDDDPPDDPPDTGTDMGHDDPVVVQVVCCVPPVDGGDDDDDDDDDDDD

pLDDT: mean 89.72, std 6.82, range [50.53, 96.88]

Secondary structure (DSSP, 8-state):
--TTS-EE---TTT--EE------EEEE-EEETTTTEEE-B--TTSPTT--B-EEEESSHHHHHHHHHHHH----------------

InterPro domains:
  IPR000086 NUDIX hydrolase domain [PF00293] (25-81)
  IPR000086 NUDIX hydrolase domain [PS51462] (20-87)
  IPR015797 NUDIX hydrolase-like domain superfamily [SSF55811] (5-87)
  IPR049734 NADH pyrophosphatase-like, C-terminal domain [cd03429] (23-87)
  IPR050241 NAD-capped RNA hydrolase NudC subfamily [PTHR42904] (1-87)